Protein AF-A0A961QEJ1-F1 (afdb_monomer)

Secondary structure (DSSP, 8-state):
---------SSTTSSHHHHHHHHHHHHHHTT----------

Sequence (41 aa):
MTATVMIQGAGSNVGKSLLVAGFARVFARRGLRVRPFKPQN

Radius of gyration: 11.28 Å; Cα contacts (8 Å, |Δi|>4): 15; chains: 1; bounding box: 31×13×26 Å

Foldseek 3Di:
DDDDDDQDDDDPPPCSVVVVVVVCVVCVVVVDDDDDDDDDD

pLDD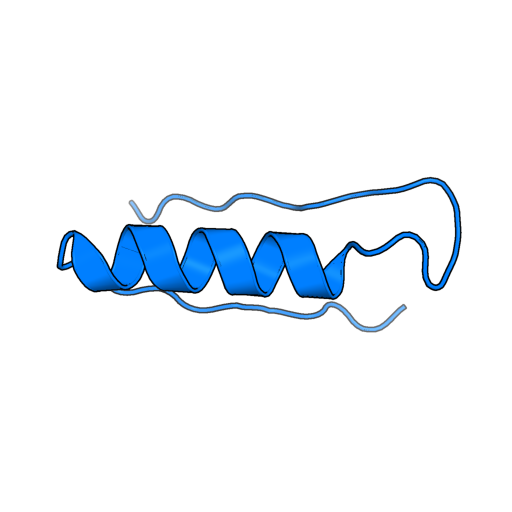T: mean 94.8, std 5.29, range [72.5, 98.62]

Solvent-accessible surface area (backbone atoms only — not comparable to full-atom values): 3011 Å² total; per-residue (Å²): 137,83,92,82,86,85,89,85,75,100,58,82,89,77,46,63,69,58,52,53,51,51,52,45,52,56,41,42,76,70,73,42,92,71,81,91,81,82,84,83,132

Structure (mmCIF, N/CA/C/O backbone):
data_AF-A0A961QEJ1-F1
#
_entry.id   AF-A0A961QEJ1-F1
#
loop_
_atom_site.group_PDB
_atom_site.id
_atom_site.type_symbol
_atom_site.label_atom_id
_atom_site.label_alt_id
_atom_site.label_comp_id
_atom_site.label_asym_id
_atom_site.label_entity_id
_atom_site.label_seq_id
_atom_site.pdbx_PDB_ins_code
_atom_site.Cartn_x
_atom_site.Cartn_y
_atom_site.Cartn_z
_atom_site.occupancy
_atom_site.B_iso_or_equiv
_atom_site.auth_seq_id
_atom_site.auth_comp_id
_atom_site.auth_asym_id
_atom_site.auth_atom_id
_atom_site.pdbx_PDB_model_num
ATOM 1 N N . MET A 1 1 ? -7.631 -5.459 18.602 1.00 77.50 1 MET A N 1
ATOM 2 C CA . MET A 1 1 ? -6.563 -5.882 17.670 1.00 77.50 1 MET A CA 1
ATOM 3 C C . MET A 1 1 ? -6.603 -4.983 16.443 1.00 77.50 1 MET A C 1
ATOM 5 O O . MET A 1 1 ? -7.688 -4.784 15.913 1.00 77.50 1 MET A O 1
ATOM 9 N N . THR A 1 2 ? -5.473 -4.419 16.018 1.00 89.75 2 THR A N 1
ATOM 10 C CA . THR A 1 2 ? -5.393 -3.573 14.810 1.00 89.75 2 THR A CA 1
ATOM 11 C C . THR A 1 2 ? -4.801 -4.394 13.671 1.00 89.75 2 THR A C 1
ATOM 13 O O . THR A 1 2 ? -3.775 -5.038 13.868 1.00 89.75 2 THR A O 1
ATOM 16 N N . ALA A 1 3 ? -5.436 -4.392 12.498 1.00 93.56 3 ALA A N 1
ATOM 17 C CA . ALA A 1 3 ? -4.900 -5.074 11.322 1.00 93.56 3 ALA A CA 1
ATOM 18 C C . ALA A 1 3 ? -3.683 -4.320 10.757 1.00 93.56 3 ALA A C 1
ATOM 20 O O . ALA A 1 3 ? -3.720 -3.094 10.632 1.00 93.56 3 ALA A O 1
ATOM 21 N N . THR A 1 4 ? -2.641 -5.060 10.370 1.00 95.69 4 THR A N 1
ATOM 22 C CA . THR A 1 4 ? -1.404 -4.515 9.791 1.00 95.69 4 THR A CA 1
ATOM 23 C C . THR A 1 4 ? -1.085 -5.239 8.488 1.00 95.69 4 THR A C 1
ATOM 25 O O . THR A 1 4 ? -1.148 -6.464 8.430 1.00 95.69 4 THR A O 1
ATOM 28 N N . VAL A 1 5 ? -0.736 -4.484 7.443 1.00 95.50 5 VAL A N 1
ATOM 29 C CA . VAL A 1 5 ? -0.369 -5.011 6.120 1.00 95.50 5 VAL A CA 1
ATOM 30 C C . VAL A 1 5 ? 0.926 -4.347 5.661 1.00 95.50 5 VAL A C 1
ATOM 32 O O . VAL A 1 5 ? 1.041 -3.122 5.694 1.00 95.50 5 VAL A O 1
ATOM 35 N N . MET A 1 6 ? 1.887 -5.153 5.208 1.00 96.56 6 MET A N 1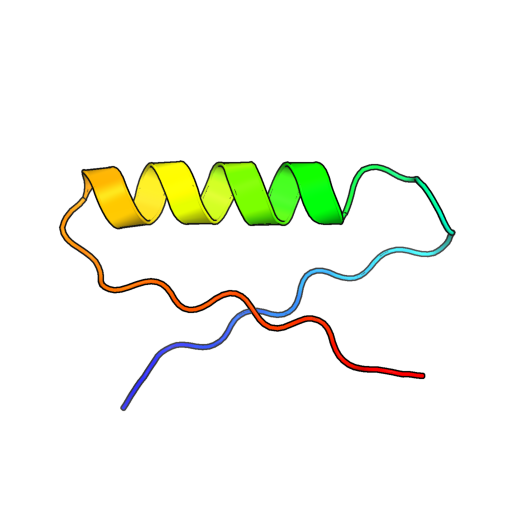
ATOM 36 C CA . MET A 1 6 ? 3.168 -4.692 4.671 1.00 96.56 6 MET A CA 1
ATOM 37 C C . MET A 1 6 ? 3.183 -4.853 3.150 1.00 96.56 6 MET A C 1
ATOM 39 O O . MET A 1 6 ? 2.947 -5.941 2.633 1.00 96.56 6 MET A O 1
ATOM 43 N N . ILE A 1 7 ? 3.480 -3.771 2.428 1.00 95.88 7 ILE A N 1
ATOM 44 C CA . ILE A 1 7 ? 3.656 -3.800 0.970 1.00 95.88 7 ILE A CA 1
ATOM 45 C C . ILE A 1 7 ? 5.146 -3.949 0.666 1.00 95.88 7 ILE A C 1
ATOM 47 O O . ILE A 1 7 ? 5.948 -3.105 1.070 1.00 95.88 7 ILE A O 1
ATOM 51 N N . GLN A 1 8 ? 5.515 -5.023 -0.029 1.00 95.25 8 GLN A N 1
ATOM 52 C CA . GLN A 1 8 ? 6.896 -5.367 -0.386 1.00 95.25 8 GLN A CA 1
ATOM 53 C C . GLN A 1 8 ? 7.103 -5.354 -1.901 1.00 95.25 8 GLN A C 1
ATOM 55 O O . GLN A 1 8 ? 6.149 -5.393 -2.672 1.00 95.25 8 GLN A O 1
ATOM 60 N N . GLY A 1 9 ? 8.358 -5.263 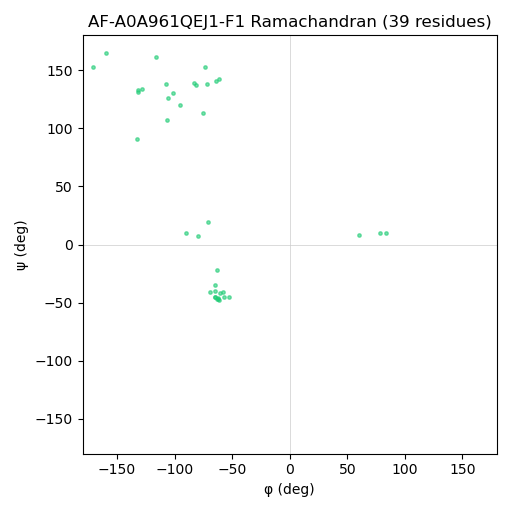-2.338 1.00 93.25 9 GLY A N 1
ATOM 61 C CA . GLY A 1 9 ? 8.714 -5.344 -3.754 1.00 93.25 9 GLY A CA 1
ATOM 62 C C . GLY A 1 9 ? 10.223 -5.427 -3.956 1.00 93.25 9 GLY A C 1
ATOM 63 O O . GLY A 1 9 ? 10.979 -4.916 -3.136 1.00 93.25 9 GLY A O 1
ATOM 64 N N . ALA A 1 10 ? 10.642 -6.039 -5.064 1.00 94.62 10 ALA A N 1
ATOM 65 C CA . ALA A 1 10 ? 12.030 -6.428 -5.342 1.00 94.62 10 ALA A CA 1
ATOM 66 C C . ALA A 1 10 ? 12.952 -5.292 -5.834 1.00 94.62 10 ALA A C 1
ATOM 68 O O . ALA A 1 10 ? 14.083 -5.540 -6.234 1.00 94.62 10 ALA A O 1
ATOM 69 N N . GLY A 1 11 ? 12.487 -4.041 -5.831 1.00 93.00 11 GLY A N 1
ATOM 70 C CA . GLY A 1 11 ? 13.278 -2.906 -6.298 1.00 93.00 11 GLY A CA 1
ATOM 71 C C . GLY A 1 11 ? 12.778 -1.568 -5.774 1.00 93.00 11 GLY A C 1
ATOM 72 O O . GLY A 1 11 ? 11.655 -1.448 -5.265 1.00 93.00 11 GLY A O 1
ATOM 73 N N . SER A 1 12 ? 13.616 -0.544 -5.895 1.00 91.81 12 SER A N 1
ATOM 74 C CA . SER A 1 12 ? 13.247 0.847 -5.622 1.00 91.81 12 SER A CA 1
ATOM 75 C C . SER A 1 12 ? 12.349 1.395 -6.734 1.00 91.81 12 SER A C 1
ATOM 77 O O . SER A 1 12 ? 12.370 0.913 -7.858 1.00 91.81 12 SER A O 1
ATOM 79 N N . ASN A 1 13 ? 11.502 2.372 -6.407 1.00 93.69 13 ASN A N 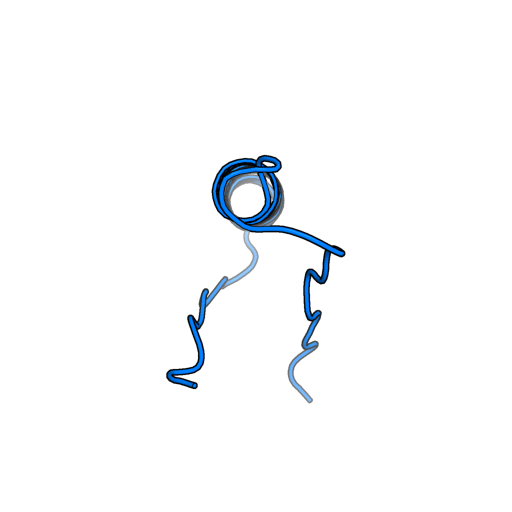1
ATOM 80 C CA . ASN A 1 13 ? 10.628 3.082 -7.356 1.00 93.69 13 ASN A CA 1
ATOM 81 C C . ASN A 1 13 ? 9.602 2.238 -8.140 1.00 93.69 13 ASN A C 1
ATOM 83 O O . ASN A 1 13 ? 8.864 2.786 -8.948 1.00 93.69 13 ASN A O 1
ATOM 87 N N . VAL A 1 14 ? 9.428 0.954 -7.817 1.00 96.50 14 VAL A N 1
ATOM 88 C CA . VAL A 1 14 ? 8.416 0.060 -8.425 1.00 96.50 14 VAL A CA 1
ATOM 89 C C . VAL A 1 14 ? 6.956 0.367 -8.027 1.00 96.50 14 VAL A C 1
ATOM 91 O O . VAL A 1 14 ? 6.091 -0.496 -8.089 1.00 96.50 14 VAL A O 1
ATOM 94 N N . GLY A 1 15 ? 6.659 1.575 -7.538 1.00 96.38 15 GLY A N 1
ATOM 95 C CA . GLY A 1 15 ? 5.287 1.986 -7.207 1.00 96.38 15 GLY A CA 1
ATOM 96 C C . GLY A 1 15 ? 4.756 1.560 -5.830 1.00 96.38 15 GLY A C 1
ATOM 97 O O . GLY A 1 15 ? 3.582 1.778 -5.544 1.00 96.38 15 GLY A O 1
ATOM 98 N N . LYS A 1 16 ? 5.590 1.027 -4.923 1.00 96.19 16 LYS A N 1
ATOM 99 C CA . LYS A 1 16 ? 5.153 0.607 -3.568 1.00 96.19 16 LYS A CA 1
ATOM 100 C C . LYS A 1 16 ? 4.406 1.711 -2.804 1.00 96.19 16 LYS A C 1
ATOM 102 O O . LYS A 1 16 ? 3.340 1.466 -2.250 1.00 96.19 16 LYS A O 1
ATOM 107 N N . SER A 1 17 ? 4.927 2.941 -2.819 1.00 96.12 17 SER A N 1
ATOM 108 C CA . SER A 1 17 ? 4.285 4.088 -2.157 1.00 96.12 17 SER A CA 1
ATOM 109 C C . SER A 1 17 ? 2.937 4.453 -2.784 1.00 96.12 17 SER A C 1
ATOM 111 O O . SER A 1 17 ? 2.019 4.844 -2.066 1.00 96.12 17 SER A O 1
ATOM 113 N N . LEU A 1 18 ? 2.801 4.295 -4.107 1.00 97.81 18 LEU A N 1
ATOM 114 C CA . LEU A 1 18 ? 1.548 4.542 -4.821 1.00 97.81 18 LEU A CA 1
ATOM 115 C C . LEU A 1 18 ? 0.470 3.550 -4.367 1.00 97.81 18 LEU A C 1
ATOM 117 O O . LEU A 1 18 ? -0.649 3.956 -4.061 1.00 97.81 18 LEU A O 1
ATOM 121 N N . LEU A 1 19 ? 0.824 2.266 -4.255 1.00 97.75 19 LEU A N 1
ATOM 122 C CA . LEU A 1 19 ? -0.084 1.234 -3.750 1.00 97.75 19 LEU A CA 1
ATOM 123 C C . LEU A 1 19 ? -0.504 1.511 -2.302 1.00 97.75 19 LEU A C 1
ATOM 125 O O . LEU A 1 19 ? -1.696 1.477 -2.000 1.00 97.75 19 LEU A O 1
ATOM 129 N N . VAL A 1 20 ? 0.443 1.860 -1.422 1.00 97.81 20 VAL A N 1
ATOM 130 C CA . VAL A 1 20 ? 0.140 2.240 -0.028 1.00 97.81 20 VAL A CA 1
ATOM 131 C C . VAL A 1 20 ? -0.837 3.421 0.023 1.00 97.81 20 VAL A C 1
ATOM 133 O O . VAL A 1 20 ? -1.818 3.370 0.767 1.00 97.81 20 VAL A O 1
ATOM 136 N N . ALA A 1 21 ? -0.625 4.457 -0.794 1.00 98.00 21 ALA A N 1
ATOM 137 C CA . ALA A 1 21 ? -1.525 5.608 -0.869 1.00 98.00 21 ALA A CA 1
ATOM 138 C C . ALA A 1 21 ? -2.924 5.230 -1.396 1.00 98.00 21 ALA A C 1
ATOM 140 O O . ALA A 1 21 ? -3.933 5.706 -0.869 1.00 98.00 21 ALA A O 1
ATOM 141 N N . GLY A 1 22 ? -2.999 4.348 -2.399 1.00 98.31 22 GLY A N 1
ATOM 142 C CA . GLY A 1 22 ? -4.254 3.823 -2.941 1.00 98.31 22 GLY A CA 1
ATOM 143 C C . GLY A 1 22 ? -5.062 3.046 -1.901 1.00 98.31 22 GLY A C 1
ATOM 144 O O . GLY A 1 22 ? -6.247 3.330 -1.702 1.00 98.31 22 GLY A O 1
ATOM 145 N N . PHE A 1 23 ? -4.415 2.135 -1.172 1.00 98.00 23 PHE A N 1
ATOM 146 C CA . PHE A 1 23 ? -5.054 1.401 -0.079 1.00 98.00 23 PHE A CA 1
ATOM 147 C C . PHE A 1 23 ? -5.520 2.332 1.036 1.00 98.00 23 PHE A C 1
ATOM 149 O O . PHE A 1 23 ? -6.675 2.249 1.458 1.00 98.00 23 PHE A O 1
ATOM 156 N N . ALA A 1 24 ? -4.670 3.268 1.466 1.00 97.88 24 ALA A N 1
ATOM 157 C CA . ALA A 1 24 ? -5.040 4.229 2.498 1.00 97.88 24 ALA A CA 1
ATOM 158 C C . ALA A 1 24 ? -6.274 5.049 2.101 1.00 97.88 24 ALA A C 1
ATOM 160 O O . ALA A 1 24 ? -7.183 5.229 2.910 1.00 97.88 24 ALA A O 1
ATOM 161 N N . ARG A 1 25 ? -6.357 5.469 0.834 1.00 98.50 25 ARG A N 1
ATOM 162 C CA . ARG A 1 25 ? -7.517 6.181 0.290 1.00 98.50 25 ARG A CA 1
ATOM 163 C C . ARG A 1 25 ? -8.790 5.332 0.311 1.00 98.50 25 ARG A C 1
ATOM 165 O O . ARG A 1 25 ? -9.831 5.835 0.727 1.00 98.50 25 ARG A O 1
ATOM 172 N N . VAL 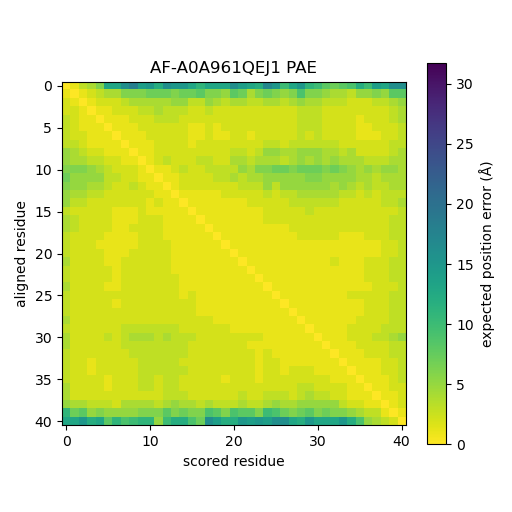A 1 26 ? -8.737 4.073 -0.129 1.00 98.38 26 VAL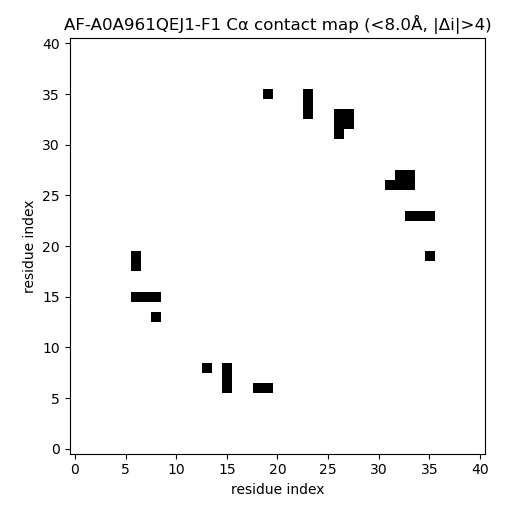 A N 1
ATOM 173 C CA . VAL A 1 26 ? -9.916 3.183 -0.136 1.00 98.38 26 VAL A CA 1
ATOM 174 C C . VAL A 1 26 ? -10.402 2.897 1.285 1.00 98.38 26 VAL A C 1
ATOM 176 O O . VAL A 1 26 ? -11.599 2.985 1.547 1.00 98.38 26 VAL A O 1
ATOM 179 N N . PHE A 1 27 ? -9.495 2.598 2.213 1.00 97.81 27 PHE A N 1
ATOM 180 C CA . PHE A 1 27 ? -9.860 2.294 3.596 1.00 97.81 27 PHE A CA 1
ATOM 181 C C . PHE A 1 27 ? -10.391 3.518 4.345 1.00 97.81 27 PHE A C 1
ATOM 183 O O . PHE A 1 27 ? -11.408 3.406 5.028 1.00 97.81 27 PHE A O 1
ATOM 190 N N . ALA A 1 28 ? -9.791 4.694 4.147 1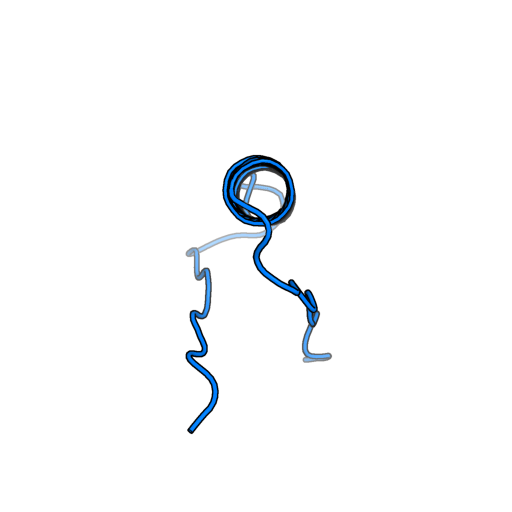.00 98.19 28 ALA A N 1
ATOM 191 C CA . ALA A 1 28 ? -10.309 5.936 4.714 1.00 98.19 28 ALA A CA 1
ATOM 192 C C . ALA A 1 28 ? -11.730 6.245 4.207 1.00 98.19 28 ALA A C 1
ATOM 194 O O . ALA A 1 28 ? -12.602 6.588 5.001 1.00 98.19 28 ALA A O 1
ATOM 195 N N . ARG A 1 29 ? -12.007 6.037 2.909 1.00 98.62 29 ARG A N 1
ATOM 196 C CA . ARG A 1 29 ? -13.363 6.188 2.336 1.00 98.62 29 ARG A CA 1
ATOM 197 C C . ARG A 1 29 ? -14.386 5.208 2.914 1.00 98.62 29 ARG A C 1
ATOM 199 O O . ARG A 1 29 ? -15.576 5.481 2.850 1.00 98.62 29 ARG A O 1
ATOM 206 N N . ARG A 1 30 ? -13.936 4.084 3.477 1.00 98.19 30 ARG A N 1
ATOM 207 C CA . ARG A 1 30 ? -14.781 3.107 4.183 1.00 98.19 30 ARG A CA 1
ATOM 208 C C . ARG A 1 30 ? -14.914 3.402 5.684 1.00 98.19 30 ARG A C 1
ATOM 210 O O . ARG A 1 30 ? -15.403 2.555 6.420 1.00 98.19 30 ARG A O 1
ATOM 217 N N . GLY A 1 31 ? -14.459 4.566 6.151 1.00 98.12 31 GLY A N 1
ATOM 218 C CA . GLY A 1 31 ? -14.538 4.963 7.559 1.00 98.12 31 GLY A CA 1
ATOM 219 C C . GLY A 1 31 ? -13.476 4.324 8.458 1.00 98.12 31 GLY A C 1
ATOM 220 O O . GLY A 1 31 ? -13.551 4.451 9.679 1.00 98.12 31 GLY A O 1
ATOM 221 N N . LEU A 1 32 ? -12.473 3.647 7.889 1.00 97.50 32 LEU A N 1
ATOM 222 C CA . LEU A 1 32 ? -11.401 3.038 8.672 1.00 97.50 32 LEU A CA 1
ATOM 223 C C . LEU A 1 32 ? -10.319 4.066 9.012 1.00 97.50 32 LEU A C 1
ATOM 225 O O . LEU A 1 32 ? -9.882 4.851 8.168 1.00 97.50 32 LEU A O 1
ATOM 229 N N . ARG A 1 33 ? -9.816 4.007 10.248 1.00 97.12 33 ARG A N 1
ATOM 230 C CA . ARG A 1 33 ? -8.608 4.736 10.650 1.00 97.12 33 ARG A CA 1
ATOM 231 C C . ARG A 1 33 ? -7.377 4.033 10.078 1.00 97.12 33 ARG A C 1
ATOM 233 O O . ARG A 1 33 ? -7.045 2.930 10.499 1.00 97.12 33 ARG A O 1
ATOM 240 N N . VAL A 1 34 ? -6.691 4.691 9.146 1.00 97.44 34 VAL A N 1
ATOM 241 C CA . VAL A 1 34 ? -5.473 4.178 8.499 1.00 97.44 34 VAL A CA 1
ATOM 242 C C . VAL A 1 34 ? -4.247 4.933 9.000 1.00 97.44 34 VAL A C 1
ATOM 244 O O . VAL A 1 34 ? -4.278 6.156 9.125 1.00 97.44 34 VAL A O 1
ATOM 247 N N . ARG A 1 35 ? -3.151 4.212 9.258 1.00 97.12 35 ARG A N 1
ATOM 248 C CA . ARG A 1 35 ? -1.860 4.777 9.675 1.00 97.12 35 ARG A CA 1
ATOM 249 C C . ARG A 1 35 ? -0.719 4.166 8.850 1.00 97.12 35 ARG A C 1
ATOM 251 O O . ARG A 1 35 ? -0.215 3.112 9.227 1.00 97.12 35 ARG A O 1
ATOM 258 N N . PRO A 1 36 ? -0.336 4.775 7.712 1.00 96.19 36 PRO A N 1
ATOM 259 C CA . PRO A 1 36 ? 0.8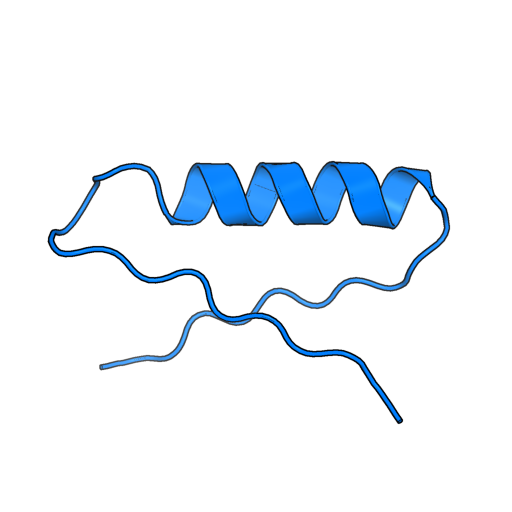16 4.326 6.938 1.00 96.19 36 PRO A CA 1
ATOM 260 C C . PRO A 1 36 ? 2.110 4.485 7.741 1.00 96.19 36 PRO A C 1
ATOM 262 O O . PRO A 1 36 ? 2.303 5.495 8.414 1.00 96.19 36 PRO A O 1
ATOM 265 N N . PHE A 1 37 ? 3.012 3.514 7.627 1.00 95.56 37 PHE A N 1
ATOM 266 C CA . PHE A 1 37 ? 4.347 3.567 8.214 1.00 95.56 37 PHE A CA 1
ATOM 267 C C . PHE A 1 37 ? 5.375 3.165 7.159 1.00 95.56 37 PHE A C 1
ATOM 269 O O . PHE A 1 37 ? 5.184 2.177 6.446 1.00 95.56 37 PHE A O 1
ATOM 276 N N . LYS A 1 38 ? 6.452 3.945 7.046 1.00 93.50 38 LYS A N 1
ATOM 277 C CA . LYS A 1 38 ? 7.606 3.615 6.213 1.00 93.50 38 LYS A CA 1
ATOM 278 C C . LYS A 1 38 ? 8.755 3.215 7.144 1.00 93.50 38 LYS A C 1
ATOM 280 O O . LYS A 1 38 ? 9.289 4.105 7.805 1.00 93.50 38 LYS A O 1
ATOM 285 N N . PRO A 1 39 ? 9.120 1.925 7.220 1.00 90.06 39 PRO A N 1
ATOM 286 C CA . PRO A 1 39 ? 10.310 1.522 7.956 1.00 90.06 39 PRO A CA 1
ATOM 287 C C . PRO A 1 39 ? 11.548 2.173 7.326 1.00 90.06 39 PRO A C 1
ATOM 289 O O . PRO A 1 39 ? 11.616 2.332 6.103 1.00 90.06 39 PRO A O 1
ATOM 292 N N . GLN A 1 40 ? 12.492 2.583 8.170 1.00 85.38 40 GLN A N 1
ATOM 293 C CA . GLN A 1 40 ? 13.845 2.918 7.733 1.00 85.38 40 GLN A CA 1
ATOM 294 C C . GLN A 1 40 ? 14.623 1.606 7.608 1.00 85.38 40 GLN A C 1
ATOM 296 O O . GLN A 1 40 ? 14.451 0.726 8.454 1.00 85.38 40 GLN A O 1
ATOM 301 N N . ASN A 1 41 ? 15.407 1.475 6.540 1.00 72.50 41 ASN A N 1
ATOM 302 C CA . ASN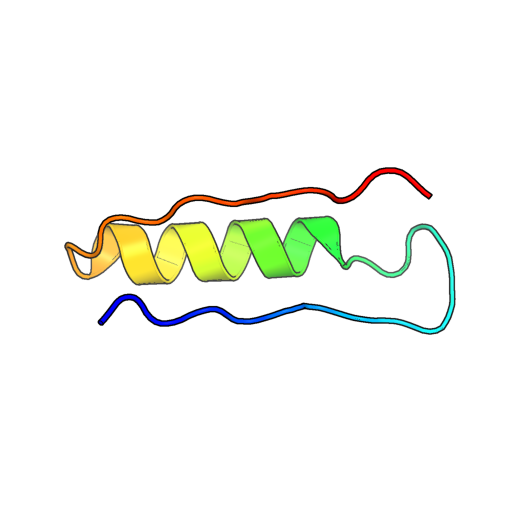 A 1 41 ? 16.374 0.388 6.396 1.00 72.50 41 ASN A CA 1
ATOM 303 C C . ASN A 1 41 ? 17.672 0.751 7.108 1.00 72.50 41 ASN A C 1
ATOM 305 O O . ASN A 1 41 ? 18.010 1.957 7.088 1.00 72.50 41 ASN A O 1
#

Mean predicted aligned error: 2.72 Å